Protein AF-A0A6B3H4J5-F1 (afdb_monomer)

Structure (mmCIF, N/CA/C/O backbone):
data_AF-A0A6B3H4J5-F1
#
_entry.id   AF-A0A6B3H4J5-F1
#
loop_
_atom_site.group_PDB
_atom_site.id
_atom_site.type_symbol
_atom_site.label_atom_id
_atom_site.label_alt_id
_atom_si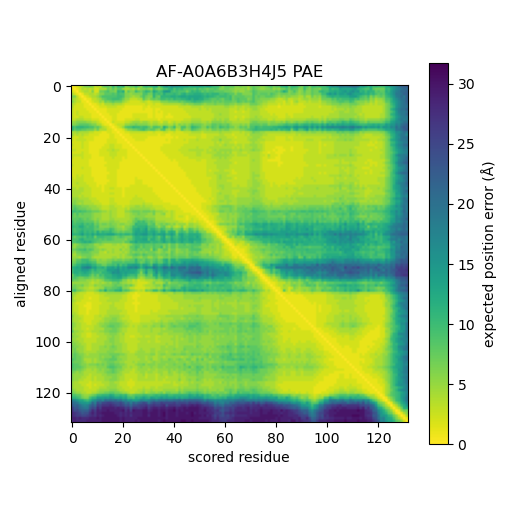te.label_comp_id
_atom_site.label_asym_id
_atom_site.label_entity_id
_atom_site.label_seq_id
_atom_site.pdbx_PDB_ins_code
_atom_site.Cartn_x
_atom_site.Cartn_y
_atom_site.Cartn_z
_atom_site.occupancy
_atom_site.B_iso_or_equiv
_atom_site.auth_seq_id
_atom_site.auth_comp_id
_atom_site.auth_asym_id
_atom_site.auth_atom_id
_atom_site.pdbx_PDB_model_num
ATOM 1 N N . ASP A 1 1 ? 7.206 11.815 -5.165 1.00 75.56 1 ASP A N 1
ATOM 2 C CA . ASP A 1 1 ? 6.360 11.761 -3.963 1.00 75.56 1 ASP A CA 1
ATOM 3 C C . ASP A 1 1 ? 4.928 11.616 -4.435 1.00 75.56 1 ASP A C 1
ATOM 5 O O . ASP A 1 1 ? 4.533 12.392 -5.296 1.00 75.56 1 ASP A O 1
ATOM 9 N N . LEU A 1 2 ? 4.230 10.591 -3.958 1.00 79.19 2 LEU A N 1
ATOM 10 C CA . LEU A 1 2 ? 2.844 10.272 -4.308 1.00 79.19 2 LEU A CA 1
ATOM 11 C C . LEU A 1 2 ? 1.888 10.467 -3.120 1.00 79.19 2 LEU A C 1
ATOM 13 O O . LEU A 1 2 ? 0.739 10.054 -3.201 1.00 79.19 2 LEU A O 1
ATOM 17 N N . THR A 1 3 ? 2.354 11.080 -2.025 1.00 77.44 3 THR A N 1
ATOM 18 C CA . THR A 1 3 ? 1.571 11.253 -0.791 1.00 77.44 3 THR A CA 1
ATOM 19 C C . THR A 1 3 ? 0.237 11.968 -1.039 1.00 77.44 3 THR A C 1
ATOM 21 O O . THR A 1 3 ? -0.785 11.512 -0.539 1.00 77.44 3 THR A O 1
ATOM 24 N N . GLY A 1 4 ? 0.221 13.041 -1.847 1.00 78.88 4 GLY A N 1
ATOM 25 C CA . GLY A 1 4 ? -0.997 13.820 -2.124 1.00 78.88 4 GLY A CA 1
ATOM 26 C C . GLY A 1 4 ? -1.726 14.237 -0.838 1.00 78.88 4 GLY A C 1
ATOM 27 O O . GLY A 1 4 ? -1.073 14.580 0.146 1.00 78.88 4 GLY A O 1
ATOM 28 N N . ASP A 1 5 ? -3.058 14.125 -0.837 1.00 77.44 5 ASP A N 1
ATOM 29 C CA . ASP A 1 5 ? -3.918 14.270 0.356 1.00 77.44 5 ASP A CA 1
ATOM 30 C C . ASP A 1 5 ? -4.098 12.938 1.121 1.00 77.44 5 ASP A C 1
ATOM 32 O O . ASP A 1 5 ? -5.013 12.766 1.929 1.00 77.44 5 ASP A O 1
ATOM 36 N N . GLY A 1 6 ? -3.258 11.945 0.823 1.00 81.88 6 GLY A N 1
ATOM 37 C CA . GLY A 1 6 ? -3.280 10.635 1.453 1.00 81.88 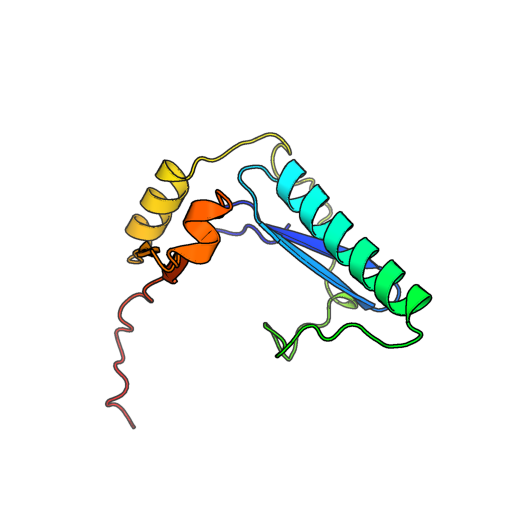6 GLY A CA 1
ATOM 38 C C . GLY A 1 6 ? -2.862 10.686 2.927 1.00 81.88 6 GLY A C 1
ATOM 39 O O . GLY A 1 6 ? -2.117 11.572 3.352 1.00 81.88 6 GLY A O 1
ATOM 40 N N . PRO A 1 7 ? -3.306 9.712 3.740 1.00 87.56 7 PRO A N 1
ATOM 41 C CA . PRO A 1 7 ? -3.086 9.750 5.182 1.00 87.56 7 PRO A CA 1
ATOM 42 C C . PRO A 1 7 ? -1.630 9.464 5.583 1.00 87.56 7 PRO A C 1
ATOM 44 O O .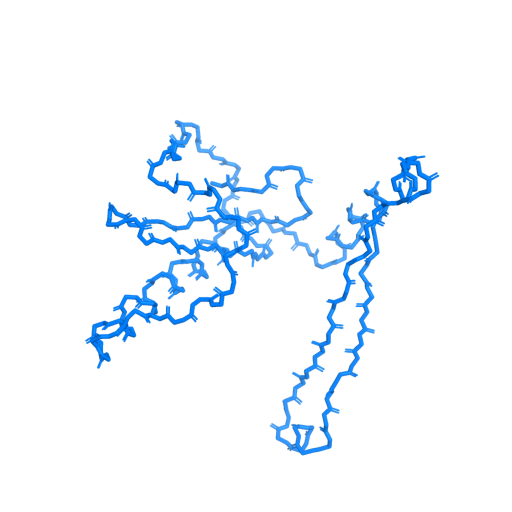 PRO A 1 7 ? -1.237 9.842 6.688 1.00 87.56 7 PRO A O 1
ATOM 47 N N . ALA A 1 8 ? -0.838 8.837 4.703 1.00 91.12 8 ALA A N 1
ATOM 48 C CA . ALA A 1 8 ? 0.536 8.408 4.951 1.00 91.12 8 ALA A CA 1
ATOM 49 C C . ALA A 1 8 ? 1.477 8.792 3.792 1.00 91.12 8 ALA A C 1
ATOM 51 O O . ALA A 1 8 ? 1.033 8.821 2.642 1.00 91.12 8 ALA A O 1
ATOM 52 N N . PRO A 1 9 ? 2.772 9.034 4.067 1.00 92.56 9 PRO A N 1
ATOM 53 C CA . PRO A 1 9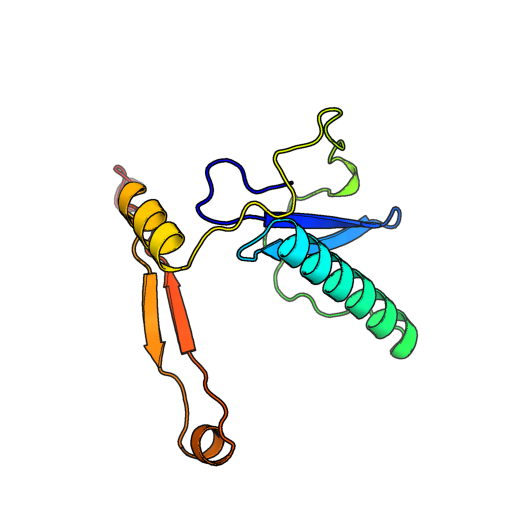 ? 3.798 9.197 3.042 1.00 92.56 9 PRO A CA 1
ATOM 54 C C . PRO A 1 9 ? 3.857 8.035 2.040 1.00 92.56 9 PRO A C 1
ATOM 56 O O . PRO A 1 9 ? 3.978 6.881 2.442 1.00 92.56 9 PRO A O 1
ATOM 59 N N . VAL A 1 10 ? 3.853 8.342 0.736 1.00 92.19 10 VAL A N 1
ATOM 60 C CA . VAL A 1 10 ? 3.988 7.352 -0.352 1.00 92.19 10 VAL A CA 1
ATOM 61 C C . VAL A 1 10 ? 5.062 7.789 -1.343 1.00 92.19 10 VAL A C 1
ATOM 63 O O . VAL A 1 10 ? 5.059 8.918 -1.840 1.00 92.19 10 VAL A O 1
ATOM 66 N N . VAL A 1 11 ? 5.991 6.896 -1.679 1.00 92.12 11 VAL A N 1
ATOM 67 C CA . VAL A 1 11 ? 7.101 7.172 -2.598 1.00 92.12 11 VAL A CA 1
ATOM 68 C C . VAL A 1 11 ? 7.158 6.116 -3.691 1.00 92.12 11 VAL A C 1
ATOM 70 O O . VAL A 1 11 ? 7.062 4.926 -3.424 1.00 92.12 11 VAL A O 1
ATOM 73 N N . LEU A 1 12 ? 7.368 6.575 -4.925 1.00 91.75 12 LEU A N 1
ATOM 74 C CA . LEU A 1 12 ? 7.691 5.732 -6.069 1.00 91.75 12 LEU A CA 1
ATOM 75 C C . LEU A 1 12 ? 9.178 5.873 -6.400 1.00 91.75 12 LEU A C 1
ATOM 77 O O . LEU A 1 12 ? 9.667 6.990 -6.605 1.00 91.75 12 LEU A O 1
ATOM 81 N N . ALA A 1 13 ? 9.874 4.743 -6.459 1.00 91.81 13 ALA A N 1
ATOM 82 C CA . ALA A 1 13 ? 11.215 4.614 -7.007 1.00 91.81 13 ALA A CA 1
ATOM 83 C C . ALA A 1 13 ? 11.111 4.077 -8.437 1.00 91.81 13 ALA A C 1
ATOM 85 O O . ALA A 1 13 ? 10.287 3.212 -8.720 1.00 91.81 13 ALA A O 1
ATOM 86 N N . ARG A 1 14 ? 11.935 4.592 -9.350 1.00 90.81 14 ARG A N 1
ATOM 87 C CA . ARG A 1 14 ? 11.998 4.108 -10.733 1.00 90.81 14 ARG A CA 1
ATOM 88 C C . ARG A 1 14 ? 13.421 4.115 -11.247 1.00 90.81 14 ARG A C 1
ATOM 90 O O . ARG A 1 14 ? 14.190 5.018 -10.912 1.00 90.81 14 ARG A O 1
ATOM 97 N N . GLU A 1 15 ? 13.733 3.167 -12.113 1.00 88.44 15 GLU A N 1
ATOM 98 C CA . GLU A 1 15 ? 14.959 3.178 -12.902 1.00 88.44 15 GLU A CA 1
ATOM 99 C C . GLU A 1 15 ? 14.690 3.634 -14.349 1.00 88.44 15 GLU A C 1
ATOM 101 O O . GLU A 1 15 ? 13.546 3.608 -14.818 1.00 88.44 15 GLU A O 1
ATOM 106 N N . PRO A 1 16 ? 15.727 4.052 -15.097 1.00 79.50 16 PRO A N 1
ATOM 107 C CA . PRO A 1 16 ? 15.582 4.428 -16.505 1.00 79.50 16 PRO A CA 1
ATOM 108 C C . PRO A 1 16 ? 15.026 3.314 -17.408 1.00 79.50 16 PRO A C 1
ATOM 110 O O . PRO A 1 16 ? 14.400 3.626 -18.417 1.00 79.50 16 PRO A O 1
ATOM 113 N N . GLY A 1 17 ? 15.230 2.040 -17.043 1.00 75.94 17 GLY A N 1
ATOM 114 C CA . GLY A 1 17 ? 14.762 0.855 -17.777 1.00 75.94 17 GLY A CA 1
ATOM 115 C C . GLY A 1 17 ? 13.259 0.583 -17.678 1.00 75.94 17 GLY A C 1
ATOM 116 O O . GLY A 1 17 ? 12.762 -0.337 -18.318 1.00 75.94 17 GLY A O 1
ATOM 117 N N . GLY A 1 18 ? 12.525 1.392 -16.910 1.00 80.81 18 GLY A N 1
ATOM 118 C CA . GLY A 1 18 ? 11.073 1.294 -16.786 1.00 80.81 18 GLY A CA 1
ATOM 119 C C . GLY A 1 18 ? 10.598 0.475 -15.590 1.00 80.81 18 GLY A C 1
ATOM 120 O O . GLY A 1 18 ? 9.417 0.578 -15.262 1.00 80.81 18 GLY A O 1
ATOM 121 N N . ARG A 1 19 ? 11.482 -0.253 -14.888 1.00 86.69 19 ARG A N 1
ATOM 122 C CA . ARG A 1 19 ? 11.130 -0.875 -13.606 1.00 86.69 19 ARG A CA 1
ATOM 123 C C . ARG A 1 19 ? 10.896 0.195 -12.544 1.00 86.69 19 ARG A C 1
ATOM 125 O O . ARG A 1 19 ? 11.542 1.250 -12.515 1.00 86.69 19 ARG A O 1
ATOM 132 N N . TRP A 1 20 ? 9.936 -0.072 -11.678 1.00 90.69 20 TRP A N 1
ATOM 133 C CA . TRP A 1 20 ? 9.522 0.828 -10.622 1.00 90.69 20 TRP A CA 1
ATOM 134 C C . TRP A 1 20 ? 8.970 0.028 -9.449 1.00 90.69 20 TRP A C 1
ATOM 136 O O . TRP A 1 20 ? 8.524 -1.099 -9.618 1.00 90.69 20 TRP A O 1
ATOM 146 N N . ALA A 1 21 ? 8.987 0.646 -8.276 1.00 92.06 21 ALA A N 1
ATOM 147 C CA . ALA A 1 21 ? 8.354 0.134 -7.074 1.00 92.06 21 ALA A CA 1
ATOM 148 C C . ALA A 1 21 ? 7.731 1.300 -6.304 1.00 92.06 21 ALA A C 1
ATOM 150 O O . ALA A 1 21 ? 8.184 2.446 -6.410 1.00 92.06 21 ALA A O 1
ATOM 151 N N . VAL A 1 22 ? 6.688 1.017 -5.530 1.00 91.75 22 VAL A N 1
ATOM 152 C CA . VAL A 1 22 ? 6.008 1.993 -4.676 1.00 91.75 22 VAL A CA 1
ATOM 153 C C . VAL A 1 22 ? 5.966 1.466 -3.253 1.00 91.75 22 VAL A C 1
ATOM 155 O O . VAL A 1 22 ? 5.662 0.300 -3.035 1.00 91.75 22 VAL A O 1
ATOM 158 N N . ALA A 1 23 ? 6.243 2.332 -2.286 1.00 94.12 23 ALA A N 1
ATOM 159 C CA . ALA A 1 23 ? 6.116 1.992 -0.880 1.00 94.12 23 ALA A CA 1
ATOM 160 C C . ALA A 1 23 ? 5.550 3.163 -0.080 1.00 94.12 23 ALA A C 1
ATOM 162 O O . ALA A 1 23 ? 5.662 4.331 -0.472 1.00 94.12 23 ALA A O 1
ATOM 163 N N . ALA A 1 24 ? 4.951 2.828 1.056 1.00 94.25 24 ALA A N 1
ATOM 164 C CA . ALA A 1 24 ? 4.438 3.767 2.035 1.00 94.25 24 ALA A CA 1
ATOM 165 C C . ALA A 1 24 ? 5.013 3.433 3.411 1.00 94.25 24 ALA A C 1
ATOM 167 O O . ALA A 1 24 ? 5.246 2.265 3.713 1.00 94.25 24 ALA A O 1
ATOM 168 N N . ASP A 1 25 ? 5.240 4.455 4.230 1.00 95.62 25 ASP A N 1
ATOM 169 C CA . ASP A 1 25 ? 5.736 4.302 5.600 1.00 95.62 25 ASP A CA 1
ATOM 170 C C . ASP A 1 25 ? 5.375 5.545 6.432 1.00 95.62 25 ASP A C 1
ATOM 172 O O . ASP A 1 25 ? 4.810 6.507 5.909 1.00 95.62 25 ASP A O 1
ATOM 176 N N . LEU A 1 26 ? 5.692 5.548 7.726 1.00 95.69 26 LEU A N 1
ATOM 177 C CA . LEU A 1 26 ? 5.390 6.640 8.651 1.00 95.69 26 LEU A CA 1
ATOM 178 C C . LEU A 1 26 ? 6.209 7.905 8.370 1.00 95.69 26 LEU A C 1
ATOM 180 O O . LEU A 1 26 ? 5.781 8.999 8.735 1.00 95.69 26 LEU A O 1
ATOM 184 N N . THR A 1 27 ? 7.346 7.783 7.685 1.00 94.19 27 THR A N 1
ATOM 185 C CA . THR A 1 27 ? 8.125 8.915 7.170 1.00 94.19 27 THR A CA 1
ATOM 186 C C . THR A 1 27 ? 8.363 8.787 5.670 1.00 94.19 27 THR A C 1
ATOM 188 O O . THR A 1 27 ? 8.415 7.693 5.102 1.00 94.19 27 THR A O 1
ATOM 191 N N . ARG A 1 28 ? 8.604 9.919 4.997 1.00 91.88 28 ARG A N 1
ATOM 192 C CA . ARG A 1 28 ? 8.983 9.885 3.576 1.00 91.88 28 ARG A CA 1
ATOM 193 C C . ARG A 1 28 ? 10.338 9.198 3.374 1.00 91.88 28 ARG A C 1
ATOM 195 O O . ARG A 1 28 ? 10.545 8.564 2.340 1.00 91.88 28 ARG A O 1
ATOM 202 N N . ARG A 1 29 ? 11.270 9.322 4.326 1.00 94.56 29 ARG A N 1
ATOM 203 C CA . ARG A 1 29 ? 12.564 8.628 4.258 1.00 94.56 29 ARG A CA 1
ATOM 204 C C . ARG A 1 29 ? 12.383 7.116 4.257 1.00 94.56 29 ARG A C 1
ATOM 206 O O . ARG A 1 29 ? 12.960 6.453 3.400 1.00 94.56 29 ARG A O 1
ATOM 213 N N . GLU A 1 30 ? 11.610 6.587 5.195 1.00 96.06 30 GLU A N 1
ATOM 214 C CA . GLU A 1 30 ? 11.383 5.146 5.302 1.00 96.06 30 GLU A CA 1
ATOM 215 C C . GLU A 1 30 ? 10.646 4.621 4.069 1.00 96.06 30 GLU A C 1
ATOM 217 O O . GLU A 1 30 ? 11.118 3.658 3.467 1.00 96.06 30 GLU A O 1
ATOM 222 N N . ALA A 1 31 ? 9.624 5.340 3.589 1.00 95.19 31 ALA A N 1
ATOM 223 C CA . ALA A 1 31 ? 8.933 5.017 2.341 1.00 95.19 31 ALA A CA 1
ATOM 224 C C . ALA A 1 31 ? 9.891 4.994 1.135 1.00 95.19 31 ALA A C 1
ATOM 226 O O . ALA A 1 31 ? 9.850 4.080 0.314 1.00 95.19 31 ALA A O 1
ATOM 227 N N . ALA A 1 32 ? 10.811 5.960 1.033 1.00 94.56 32 ALA A N 1
ATOM 228 C CA . ALA A 1 32 ? 11.819 5.971 -0.026 1.00 94.56 32 ALA A CA 1
ATOM 229 C C . ALA A 1 32 ? 12.798 4.794 0.092 1.00 94.56 32 ALA A C 1
ATOM 231 O O . ALA A 1 32 ? 13.137 4.170 -0.912 1.00 94.56 32 ALA A O 1
ATOM 232 N N . CYS A 1 33 ? 13.253 4.474 1.305 1.00 97.06 33 CYS A N 1
ATOM 233 C CA . CYS A 1 33 ? 14.121 3.325 1.538 1.00 97.06 33 CYS A CA 1
ATOM 234 C C . CYS A 1 33 ? 13.418 2.002 1.216 1.00 97.06 33 CYS A C 1
ATOM 236 O O . CYS A 1 33 ? 14.053 1.129 0.634 1.00 97.06 33 CYS A O 1
ATOM 238 N N . ALA A 1 34 ? 12.145 1.848 1.577 1.00 97.38 34 ALA A N 1
ATOM 239 C CA . ALA A 1 34 ? 11.344 0.677 1.237 1.00 97.38 34 ALA A CA 1
ATOM 240 C C . ALA A 1 34 ? 11.203 0.535 -0.287 1.00 97.38 34 ALA A C 1
ATOM 242 O O . ALA A 1 34 ? 11.658 -0.462 -0.836 1.00 97.38 34 ALA A O 1
ATOM 243 N N . ALA A 1 35 ? 10.756 1.585 -0.987 1.00 95.31 35 ALA A N 1
ATOM 244 C CA . ALA A 1 35 ? 10.602 1.557 -2.444 1.00 95.31 35 ALA A CA 1
ATOM 245 C C . ALA A 1 35 ? 11.923 1.254 -3.179 1.00 95.31 35 ALA A C 1
ATOM 247 O O . ALA A 1 35 ? 11.937 0.544 -4.180 1.00 95.31 35 ALA A O 1
ATOM 248 N N . LEU A 1 36 ? 13.055 1.774 -2.690 1.00 96.38 36 LEU A N 1
ATOM 249 C CA . LEU A 1 36 ? 14.372 1.473 -3.263 1.00 96.38 36 LEU A CA 1
ATOM 250 C C . LEU A 1 36 ? 14.818 0.030 -3.004 1.00 96.38 36 LEU A C 1
ATOM 252 O O . LEU A 1 36 ? 15.478 -0.551 -3.863 1.00 96.38 36 LEU A O 1
ATOM 256 N N . ARG A 1 37 ? 14.495 -0.540 -1.835 1.00 97.31 37 ARG A N 1
ATOM 257 C CA . ARG A 1 37 ? 14.799 -1.945 -1.530 1.00 97.31 37 ARG A CA 1
ATOM 258 C C . ARG A 1 37 ? 13.982 -2.885 -2.401 1.00 97.31 37 ARG A C 1
ATOM 260 O O . ARG A 1 37 ? 14.567 -3.833 -2.905 1.00 97.31 37 ARG A O 1
ATOM 267 N N . ASP A 1 38 ? 12.705 -2.591 -2.620 1.00 94.56 38 ASP A N 1
ATOM 268 C CA . ASP A 1 38 ? 11.843 -3.397 -3.487 1.00 94.56 38 ASP A CA 1
ATOM 269 C C . ASP A 1 38 ? 12.334 -3.331 -4.940 1.00 94.56 38 ASP A C 1
ATOM 271 O O . ASP A 1 38 ? 12.595 -4.364 -5.549 1.00 94.56 38 ASP A O 1
ATOM 27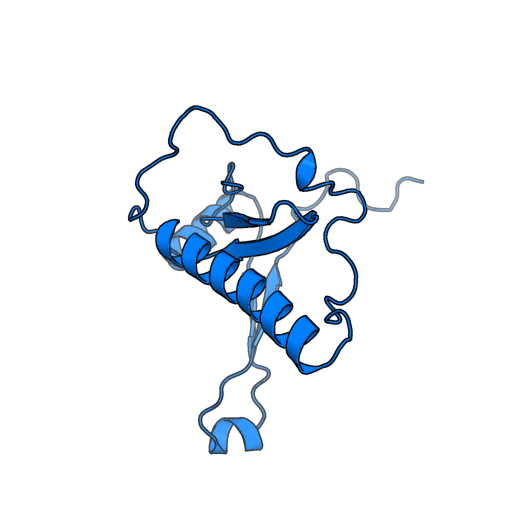5 N N . LEU A 1 39 ? 12.621 -2.125 -5.453 1.00 93.94 39 LEU A N 1
ATOM 276 C CA . LEU A 1 39 ? 13.176 -1.943 -6.801 1.00 93.94 39 LEU A CA 1
ATOM 277 C C . LEU A 1 39 ? 14.506 -2.693 -6.999 1.00 93.94 39 LEU A C 1
ATOM 279 O O . LEU A 1 39 ? 14.727 -3.322 -8.036 1.00 93.94 39 LEU A O 1
ATOM 283 N N . LEU A 1 40 ? 15.410 -2.612 -6.017 1.00 95.12 40 LEU A N 1
ATOM 284 C CA . LEU A 1 40 ? 16.684 -3.331 -6.053 1.00 95.12 40 LEU A CA 1
ATOM 285 C C . LEU A 1 40 ? 16.480 -4.845 -5.921 1.00 95.12 40 LEU A C 1
ATOM 287 O O . LEU A 1 40 ? 17.170 -5.606 -6.596 1.00 95.12 40 LEU A O 1
ATOM 291 N N . GLY A 1 41 ? 15.552 -5.270 -5.066 1.00 94.31 41 GLY A N 1
ATOM 292 C CA . GLY A 1 41 ? 15.196 -6.668 -4.853 1.00 94.31 41 GLY A CA 1
ATOM 293 C C . GLY A 1 41 ? 14.693 -7.311 -6.136 1.00 94.31 41 GLY A C 1
ATOM 294 O O . GLY A 1 41 ? 15.200 -8.362 -6.520 1.00 94.31 41 GLY A O 1
ATOM 295 N N . ASP A 1 42 ? 13.804 -6.633 -6.858 1.00 93.31 42 ASP A N 1
ATOM 296 C CA . ASP A 1 42 ? 13.315 -7.084 -8.161 1.00 93.31 42 ASP A CA 1
ATOM 297 C C . ASP A 1 42 ? 14.445 -7.185 -9.188 1.00 93.31 42 ASP A C 1
ATOM 299 O O . ASP A 1 42 ? 14.530 -8.162 -9.932 1.00 93.31 42 ASP A O 1
ATOM 303 N N . ALA A 1 43 ? 15.371 -6.219 -9.202 1.00 93.25 43 ALA A N 1
ATOM 304 C CA . ALA A 1 43 ? 16.542 -6.279 -10.073 1.00 93.25 43 ALA A CA 1
ATOM 305 C C . ALA A 1 43 ? 17.469 -7.448 -9.765 1.00 93.25 43 ALA A C 1
ATOM 307 O O . ALA A 1 43 ? 17.905 -8.144 -10.682 1.00 93.25 43 ALA A O 1
ATOM 308 N N . GLN A 1 44 ? 17.740 -7.693 -8.489 1.00 94.56 44 GLN A N 1
ATOM 309 C CA . GLN A 1 44 ? 18.583 -8.800 -8.054 1.00 94.56 44 GLN A CA 1
ATOM 310 C C . GLN A 1 44 ? 17.905 -10.153 -8.283 1.00 94.56 44 GLN A C 1
ATOM 312 O O . GLN A 1 44 ? 18.571 -11.115 -8.663 1.00 94.56 44 GLN A O 1
ATOM 317 N N . LEU A 1 45 ? 16.588 -10.234 -8.091 1.00 94.81 45 LEU A N 1
ATOM 318 C CA . LEU A 1 45 ? 15.815 -11.444 -8.344 1.00 94.81 45 LEU A CA 1
ATOM 319 C C . LEU A 1 45 ? 15.761 -11.762 -9.843 1.00 94.81 45 LEU A C 1
ATOM 321 O O . LEU A 1 45 ? 15.948 -12.921 -10.226 1.00 94.81 45 LEU A O 1
ATOM 325 N N . ALA A 1 46 ? 15.576 -10.744 -10.687 1.00 93.94 46 ALA A N 1
ATOM 326 C CA . ALA A 1 46 ? 15.599 -10.896 -12.136 1.00 93.94 46 ALA A CA 1
ATOM 327 C C . ALA A 1 46 ? 16.957 -11.399 -12.636 1.00 93.94 46 ALA A C 1
ATOM 329 O O . ALA A 1 46 ? 17.020 -12.372 -13.387 1.00 93.94 46 ALA A O 1
ATOM 330 N N . ASP A 1 47 ? 18.041 -10.776 -12.173 1.00 94.81 47 ASP A N 1
ATOM 331 C CA . ASP A 1 47 ? 19.409 -11.161 -12.526 1.00 94.81 47 ASP A CA 1
ATOM 332 C C . ASP A 1 47 ? 19.738 -12.586 -12.051 1.00 94.81 47 ASP A C 1
ATOM 334 O O . ASP A 1 47 ? 20.196 -13.424 -12.828 1.00 94.81 47 ASP A O 1
ATOM 338 N N . GLY A 1 48 ? 19.411 -12.909 -10.796 1.00 96.88 48 GLY A N 1
ATOM 339 C CA . GLY A 1 48 ? 19.714 -14.211 -10.201 1.00 96.88 48 GLY A CA 1
ATOM 340 C C . GLY A 1 48 ? 18.921 -15.382 -10.790 1.00 96.88 48 GLY A C 1
ATOM 341 O O . GLY A 1 48 ? 19.384 -16.522 -10.737 1.00 96.88 48 GLY A O 1
ATOM 342 N N . THR A 1 49 ? 17.734 -15.131 -11.348 1.00 95.81 49 THR A N 1
ATOM 343 C CA . THR A 1 49 ? 16.857 -16.185 -11.895 1.00 95.81 49 THR A CA 1
ATOM 344 C C . THR A 1 49 ? 16.769 -16.188 -13.421 1.00 95.81 49 THR A C 1
ATOM 346 O O . THR A 1 49 ? 16.298 -17.171 -14.000 1.00 95.81 49 THR A O 1
ATOM 349 N N . GLY A 1 50 ? 17.200 -15.109 -14.082 1.00 94.69 50 GLY A N 1
ATOM 350 C CA . GLY A 1 50 ? 17.004 -14.884 -15.515 1.00 94.69 50 GLY A CA 1
ATOM 351 C C . GLY A 1 50 ? 15.533 -14.720 -15.919 1.00 94.69 50 GLY A C 1
ATOM 352 O O . GLY A 1 50 ? 15.200 -14.914 -17.090 1.00 94.69 50 GLY A O 1
ATOM 353 N N . ARG A 1 51 ? 14.638 -14.437 -14.965 1.00 91.56 51 ARG A N 1
ATOM 354 C CA . ARG A 1 51 ? 13.190 -14.293 -15.174 1.00 91.56 51 ARG A CA 1
ATOM 355 C C . ARG A 1 51 ? 12.699 -13.017 -14.519 1.00 91.56 51 ARG A C 1
ATOM 357 O O . ARG A 1 51 ? 13.137 -12.694 -13.424 1.00 91.56 51 ARG A O 1
ATOM 364 N N . GLU A 1 52 ? 11.757 -12.334 -15.156 1.00 88.31 52 GLU A N 1
ATOM 365 C CA . GLU A 1 52 ? 11.131 -11.177 -14.519 1.00 88.31 52 GLU A CA 1
ATOM 366 C C . GLU A 1 52 ? 10.340 -11.629 -13.275 1.00 88.31 52 GLU A C 1
ATOM 368 O O . GLU A 1 52 ? 9.626 -12.638 -13.358 1.00 88.31 52 GLU A O 1
ATOM 373 N N . PRO A 1 53 ? 10.477 -10.933 -12.130 1.00 88.12 53 PRO A N 1
ATOM 374 C CA . PRO A 1 53 ? 9.666 -11.181 -10.948 1.00 88.12 53 PRO A CA 1
ATOM 375 C C . PRO A 1 53 ? 8.171 -11.089 -11.259 1.00 88.12 53 PRO A C 1
ATOM 377 O O . PRO A 1 53 ? 7.724 -10.204 -11.987 1.00 88.12 53 PRO A O 1
ATOM 380 N N . ASP A 1 54 ? 7.394 -12.003 -10.682 1.00 86.88 54 ASP A N 1
ATOM 381 C CA . ASP A 1 54 ? 5.939 -11.915 -10.721 1.00 86.88 54 ASP A CA 1
ATOM 382 C C . ASP A 1 54 ? 5.470 -10.876 -9.696 1.00 86.88 54 ASP A C 1
ATOM 384 O O . ASP A 1 54 ? 5.506 -11.120 -8.489 1.00 86.88 54 ASP A O 1
ATOM 388 N N . ALA A 1 55 ? 5.053 -9.710 -10.187 1.00 78.62 55 ALA A N 1
ATOM 389 C CA . ALA A 1 55 ? 4.496 -8.633 -9.373 1.00 78.62 55 ALA A CA 1
ATOM 390 C C . ALA A 1 55 ? 2.994 -8.821 -9.067 1.00 78.62 55 ALA A C 1
ATOM 392 O O . ALA A 1 55 ? 2.395 -7.976 -8.398 1.00 78.62 55 ALA A O 1
ATOM 393 N N . GLY A 1 56 ? 2.378 -9.906 -9.552 1.00 83.06 56 GLY A N 1
ATOM 394 C CA . GLY A 1 56 ? 0.933 -10.103 -9.539 1.00 83.06 56 GLY A CA 1
ATOM 395 C C . GLY A 1 56 ? 0.203 -9.193 -10.531 1.00 83.06 56 GLY A C 1
ATOM 396 O O . GLY A 1 56 ? 0.787 -8.663 -11.480 1.00 83.06 56 GLY A O 1
ATOM 397 N N . ASP A 1 57 ? -1.101 -9.010 -10.312 1.00 79.31 57 ASP A N 1
ATOM 398 C CA . ASP A 1 57 ? -1.913 -8.132 -11.154 1.00 79.31 57 ASP A CA 1
ATOM 399 C C . ASP A 1 57 ? -1.489 -6.660 -10.982 1.00 79.31 57 ASP A C 1
ATOM 401 O O . ASP A 1 57 ? -1.348 -6.179 -9.850 1.00 79.31 57 ASP A O 1
ATOM 405 N N . PRO A 1 58 ? -1.306 -5.905 -12.082 1.00 68.06 58 PRO A N 1
ATOM 406 C CA . PRO A 1 58 ? -0.847 -4.528 -12.003 1.00 68.06 58 PRO A CA 1
ATOM 407 C C . PRO A 1 58 ? -1.869 -3.652 -11.275 1.00 68.06 58 PRO A C 1
ATOM 409 O O . PRO A 1 58 ? -3.016 -3.523 -11.699 1.00 68.06 58 PRO A O 1
ATOM 412 N N . PHE A 1 59 ? -1.412 -2.981 -10.215 1.00 65.94 59 PHE A N 1
ATOM 413 C CA . PHE A 1 59 ? -2.232 -2.075 -9.400 1.00 65.94 59 PHE A CA 1
ATOM 414 C C . PHE A 1 59 ? -2.829 -0.910 -10.209 1.00 65.94 59 PHE A C 1
ATOM 416 O O . PHE A 1 59 ? -3.926 -0.442 -9.916 1.00 65.94 59 PHE A O 1
ATOM 423 N N . VAL A 1 60 ? -2.095 -0.432 -11.221 1.00 73.56 60 VAL A N 1
ATOM 424 C CA . VAL A 1 60 ? -2.507 0.644 -12.133 1.00 73.56 60 VAL A CA 1
ATOM 425 C C . VAL A 1 60 ? -2.084 0.250 -13.546 1.00 73.56 60 VAL A C 1
ATOM 427 O O . VAL A 1 60 ? -0.936 0.458 -13.935 1.00 73.56 60 VAL A O 1
ATOM 430 N N . THR A 1 61 ? -3.002 -0.351 -14.303 1.00 72.19 61 THR A N 1
ATOM 431 C CA . THR A 1 61 ? -2.719 -0.967 -15.613 1.00 72.19 61 THR A CA 1
ATOM 432 C C . THR A 1 61 ? -2.100 0.004 -16.626 1.00 72.19 61 THR A C 1
ATOM 434 O O . THR A 1 61 ? -1.235 -0.397 -17.396 1.00 72.19 61 THR A O 1
ATOM 437 N N . ASP A 1 62 ? -2.479 1.284 -16.577 1.00 79.88 62 ASP A N 1
ATOM 438 C CA . ASP A 1 62 ? -2.035 2.311 -17.532 1.00 79.88 62 ASP A CA 1
ATOM 439 C C . ASP A 1 62 ? -0.902 3.208 -17.001 1.00 79.88 62 ASP A C 1
ATOM 441 O O . ASP A 1 62 ? -0.576 4.240 -17.599 1.00 79.88 62 ASP A O 1
ATOM 445 N N . LEU A 1 63 ? -0.293 2.867 -15.859 1.00 79.75 63 LEU A N 1
ATOM 446 C CA . LEU A 1 63 ? 0.810 3.664 -15.332 1.00 79.75 63 LEU A CA 1
ATOM 447 C C . LEU A 1 63 ? 2.031 3.533 -16.249 1.00 79.75 63 LEU A C 1
ATOM 449 O O . LEU A 1 63 ? 2.602 2.457 -16.395 1.00 79.75 63 LEU A O 1
ATOM 453 N N . ALA A 1 64 ? 2.478 4.663 -16.802 1.00 83.31 64 ALA A N 1
ATOM 454 C CA . ALA A 1 64 ? 3.761 4.800 -17.485 1.00 83.31 64 ALA A CA 1
ATOM 455 C C . ALA A 1 64 ? 4.756 5.547 -16.570 1.00 83.31 64 ALA A C 1
ATOM 457 O O . ALA A 1 64 ? 4.824 6.779 -16.616 1.00 83.31 64 ALA A O 1
ATOM 458 N N . PRO A 1 65 ? 5.568 4.854 -15.745 1.00 78.62 65 PRO A N 1
ATOM 459 C CA . PRO A 1 65 ? 6.444 5.501 -14.761 1.00 78.62 65 PRO A CA 1
ATOM 460 C C . PRO A 1 65 ? 7.475 6.434 -15.400 1.00 78.62 65 PRO A C 1
ATOM 462 O O . PRO A 1 65 ? 7.886 7.425 -14.798 1.00 78.62 65 PRO A O 1
ATOM 465 N N . ALA A 1 66 ? 7.887 6.139 -16.637 1.00 79.44 66 ALA A N 1
ATOM 466 C CA . ALA A 1 66 ? 8.804 6.975 -17.404 1.00 79.44 66 ALA A CA 1
ATOM 467 C C . ALA A 1 66 ? 8.222 8.362 -17.734 1.00 79.44 66 ALA A C 1
ATOM 469 O O . ALA A 1 66 ? 8.989 9.315 -17.876 1.00 79.44 66 ALA A O 1
ATOM 470 N N . ALA A 1 67 ? 6.892 8.488 -17.807 1.00 83.56 67 ALA A N 1
ATOM 471 C CA . ALA A 1 67 ? 6.201 9.753 -18.048 1.00 83.56 67 ALA A CA 1
ATOM 472 C C . ALA A 1 67 ? 6.107 10.635 -16.789 1.00 83.56 67 ALA A C 1
ATOM 474 O O . ALA A 1 67 ? 5.783 11.817 -16.893 1.00 83.56 67 ALA A O 1
ATOM 475 N N . LEU A 1 68 ? 6.414 10.097 -15.600 1.00 79.19 68 LEU A N 1
ATOM 476 C CA . LEU A 1 68 ? 6.400 10.867 -14.359 1.00 79.19 68 LEU A CA 1
ATOM 477 C C . LEU A 1 68 ? 7.575 11.851 -14.328 1.00 79.19 68 LEU A C 1
ATOM 479 O O . LEU A 1 68 ? 8.747 11.471 -14.198 1.00 79.19 68 LEU A O 1
ATOM 483 N N . THR A 1 69 ? 7.254 13.139 -14.402 1.00 76.56 69 THR A N 1
ATOM 484 C CA . THR A 1 69 ? 8.219 14.219 -14.199 1.00 76.56 69 THR A CA 1
ATOM 485 C C . THR A 1 69 ? 8.559 14.339 -12.720 1.00 76.56 69 THR A C 1
ATOM 487 O O . THR A 1 69 ? 7.669 14.413 -11.872 1.00 76.56 69 THR A O 1
ATOM 490 N N . VAL A 1 70 ? 9.849 14.402 -12.395 1.00 73.38 70 VAL A N 1
ATOM 491 C CA . VAL A 1 70 ? 10.278 14.753 -11.039 1.00 73.38 70 VAL A CA 1
ATOM 492 C C . VAL A 1 70 ? 9.942 16.228 -10.820 1.00 73.38 70 VAL A C 1
ATOM 494 O O . VAL A 1 70 ? 10.409 17.079 -11.576 1.00 73.38 70 VAL A O 1
ATOM 497 N N . ALA A 1 71 ? 9.109 16.525 -9.820 1.00 69.06 71 ALA A N 1
ATOM 498 C CA . ALA A 1 71 ? 8.784 17.901 -9.463 1.00 69.06 71 ALA A CA 1
ATOM 499 C C . ALA A 1 71 ? 10.070 18.677 -9.126 1.00 69.06 71 ALA A C 1
ATOM 501 O O . ALA A 1 71 ? 10.950 18.162 -8.434 1.00 69.06 71 ALA A O 1
ATOM 502 N N . ALA A 1 72 ? 10.179 19.913 -9.623 1.00 59.53 72 ALA A N 1
ATOM 503 C CA . ALA A 1 72 ? 11.341 20.768 -9.374 1.00 59.53 72 ALA A CA 1
ATOM 504 C C . ALA A 1 72 ? 11.433 21.213 -7.903 1.00 59.53 72 ALA A C 1
ATOM 506 O O . ALA A 1 72 ? 12.524 21.476 -7.394 1.00 59.53 72 ALA A O 1
ATOM 507 N N . GLU A 1 73 ? 10.294 21.272 -7.212 1.00 65.06 73 GLU A N 1
ATOM 508 C CA . GLU A 1 73 ? 10.239 21.602 -5.796 1.00 65.06 73 GLU A CA 1
ATOM 509 C C . GLU A 1 73 ? 10.517 20.373 -4.936 1.00 65.06 73 GLU A C 1
ATOM 511 O O . GLU A 1 73 ? 9.914 19.305 -5.086 1.00 65.06 73 GLU A O 1
ATOM 516 N N . ARG A 1 74 ? 11.443 20.538 -3.987 1.00 65.25 74 ARG A N 1
ATOM 517 C CA . ARG A 1 74 ? 11.640 19.553 -2.929 1.00 65.25 74 ARG A CA 1
ATOM 518 C C . ARG A 1 74 ? 10.371 19.547 -2.089 1.00 65.25 74 ARG A C 1
ATOM 520 O O . ARG A 1 74 ? 9.997 20.581 -1.546 1.00 65.25 74 ARG A O 1
ATOM 527 N N . GLY A 1 75 ? 9.726 18.391 -1.974 1.00 66.56 75 GLY A N 1
ATOM 528 C CA . GLY A 1 75 ? 8.592 18.258 -1.067 1.00 66.56 75 GLY A CA 1
ATOM 529 C C . GLY A 1 75 ? 8.997 18.512 0.394 1.00 66.56 75 GLY A C 1
ATOM 530 O O . GLY A 1 75 ? 10.172 18.719 0.699 1.00 66.56 75 GLY A O 1
ATOM 531 N N . GLY A 1 76 ? 8.027 18.411 1.309 1.00 74.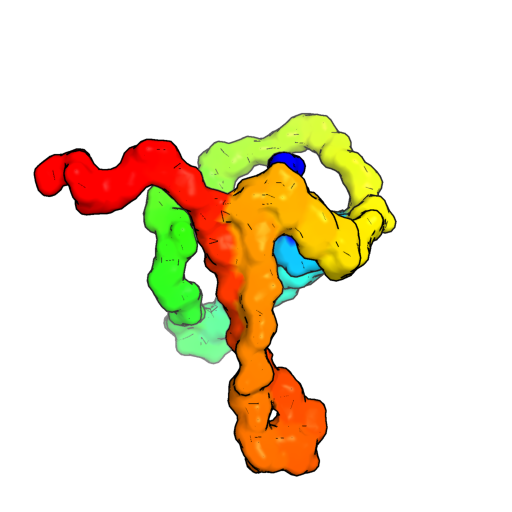44 76 GLY A N 1
ATOM 532 C CA . GLY A 1 76 ? 8.240 18.596 2.752 1.00 74.44 76 GLY A CA 1
ATOM 533 C C . GLY A 1 76 ? 9.358 17.736 3.378 1.00 74.44 76 GLY A C 1
ATOM 534 O O . GLY A 1 76 ? 9.915 16.856 2.710 1.00 74.44 76 GLY A O 1
ATOM 535 N N . PRO A 1 77 ? 9.703 17.981 4.657 1.00 83.31 77 PRO A N 1
ATOM 536 C CA . PRO A 1 77 ? 10.823 17.327 5.334 1.00 83.31 77 PRO A CA 1
ATOM 537 C C . PRO A 1 77 ? 10.765 15.796 5.240 1.00 83.31 77 PRO A C 1
ATOM 539 O O . PRO A 1 77 ? 9.711 15.201 5.437 1.00 83.31 77 PRO A O 1
ATOM 542 N N . LEU A 1 78 ? 11.907 15.153 4.969 1.00 84.88 78 LEU A N 1
ATOM 543 C CA . LEU A 1 78 ? 11.983 13.688 4.836 1.00 84.88 78 LEU A CA 1
ATOM 544 C C . LEU A 1 78 ? 11.615 12.948 6.127 1.00 84.88 78 LEU A C 1
ATOM 546 O O . LEU A 1 78 ? 11.080 11.844 6.066 1.00 84.88 78 LEU A O 1
ATOM 550 N N . ASP A 1 79 ? 11.914 13.581 7.260 1.00 88.12 79 ASP A N 1
ATOM 551 C CA . ASP A 1 79 ? 11.768 13.028 8.607 1.00 88.12 79 ASP A CA 1
ATOM 552 C C . ASP A 1 79 ? 10.484 13.513 9.299 1.00 88.12 79 ASP A C 1
ATOM 554 O O . ASP A 1 79 ? 10.285 13.254 10.483 1.00 88.12 79 ASP A O 1
ATOM 558 N N . ALA A 1 80 ? 9.610 14.235 8.582 1.00 85.44 80 ALA A N 1
ATOM 559 C CA . ALA A 1 80 ? 8.266 14.503 9.075 1.00 85.44 80 ALA A CA 1
ATOM 560 C C . ALA A 1 80 ? 7.536 13.161 9.207 1.00 85.44 80 ALA A C 1
ATOM 562 O O . ALA A 1 80 ? 7.248 12.503 8.205 1.00 85.44 80 ALA A O 1
ATOM 563 N N . ALA A 1 81 ? 7.305 12.754 10.452 1.00 88.44 81 ALA A N 1
ATOM 564 C CA . ALA A 1 81 ? 6.668 11.496 10.784 1.00 88.44 81 ALA A CA 1
ATOM 565 C C . ALA A 1 81 ? 5.166 11.689 10.981 1.00 88.44 81 ALA A C 1
ATOM 567 O O . ALA A 1 81 ? 4.731 12.700 11.533 1.00 88.44 81 ALA A O 1
ATOM 568 N N . THR A 1 82 ? 4.396 10.693 10.565 1.00 92.31 82 THR A N 1
ATOM 569 C CA . THR A 1 82 ? 3.030 10.482 11.035 1.00 92.31 82 THR A CA 1
ATOM 570 C C . THR A 1 82 ? 2.975 9.259 11.951 1.00 92.31 82 THR A C 1
ATOM 572 O O . THR A 1 82 ? 3.963 8.544 12.122 1.00 92.31 82 THR A O 1
ATOM 575 N N . THR A 1 83 ? 1.827 9.003 12.566 1.00 95.38 83 THR A N 1
ATOM 576 C CA . THR A 1 83 ? 1.591 7.808 13.383 1.00 95.38 83 THR A CA 1
ATOM 577 C C . THR A 1 83 ? 0.406 7.013 12.853 1.00 95.38 83 THR A C 1
ATOM 579 O O . THR A 1 83 ? -0.456 7.549 12.162 1.00 95.38 83 THR A O 1
ATOM 582 N N . PHE A 1 84 ? 0.295 5.738 13.234 1.00 94.56 84 PHE A N 1
ATOM 583 C CA . PHE A 1 84 ? -0.898 4.950 12.906 1.00 94.56 84 PHE A CA 1
ATOM 584 C C . PHE A 1 84 ? -2.191 5.590 13.430 1.00 94.56 84 PHE A C 1
ATOM 586 O O . PHE A 1 84 ? -3.202 5.550 12.740 1.00 94.56 84 PHE A O 1
ATOM 593 N N . ALA A 1 85 ? -2.167 6.225 14.606 1.00 96.12 85 ALA A N 1
ATOM 594 C CA . ALA A 1 85 ? -3.337 6.918 15.142 1.00 96.12 85 ALA A CA 1
ATOM 595 C C . ALA A 1 85 ? -3.760 8.104 14.258 1.00 96.12 85 ALA A C 1
ATOM 597 O O . ALA A 1 85 ? -4.945 8.275 13.986 1.00 96.12 85 ALA A O 1
ATOM 598 N N . GLU A 1 86 ? -2.800 8.885 13.761 1.00 95.44 86 GLU A N 1
ATOM 599 C CA . GLU A 1 86 ? -3.066 9.983 12.823 1.00 95.44 86 GLU A CA 1
ATOM 600 C C . GLU A 1 86 ? -3.544 9.475 11.461 1.00 95.44 86 GLU A C 1
ATOM 602 O O . GLU A 1 86 ? -4.464 10.050 10.883 1.00 95.44 86 GLU A O 1
ATOM 607 N N . ILE A 1 87 ? -2.967 8.376 10.964 1.00 94.88 87 ILE A N 1
ATOM 608 C CA . ILE A 1 87 ? -3.412 7.723 9.728 1.00 94.88 87 ILE A CA 1
ATOM 609 C C . ILE A 1 87 ? -4.875 7.291 9.860 1.00 94.88 87 ILE A C 1
ATOM 611 O O . ILE A 1 87 ? -5.679 7.586 8.979 1.00 94.88 87 ILE A O 1
ATOM 615 N N . LEU A 1 88 ? -5.233 6.626 10.961 1.00 95.31 88 LEU A N 1
ATOM 616 C CA . LEU A 1 88 ? -6.606 6.189 11.226 1.00 95.31 88 LEU A CA 1
ATOM 617 C C . LEU A 1 88 ? -7.564 7.377 11.376 1.00 95.31 88 LEU A C 1
ATOM 619 O O . LEU A 1 88 ? -8.667 7.329 10.839 1.00 95.31 88 LEU A O 1
ATOM 623 N N . ALA A 1 89 ? -7.139 8.455 12.041 1.00 94.62 89 ALA A N 1
ATOM 624 C CA . ALA A 1 89 ? -7.937 9.674 12.156 1.00 94.62 89 ALA A CA 1
ATOM 625 C C . ALA A 1 89 ? -8.223 10.297 10.778 1.00 94.62 89 ALA A C 1
ATOM 627 O O . ALA A 1 89 ? -9.379 10.557 10.455 1.00 94.62 89 ALA A O 1
ATOM 628 N N . ARG A 1 90 ? -7.198 10.444 9.928 1.00 93.06 90 ARG A N 1
ATOM 629 C CA . ARG A 1 90 ? -7.339 10.968 8.556 1.00 93.06 90 ARG A CA 1
ATOM 630 C C . ARG A 1 90 ? -8.175 10.062 7.654 1.00 93.06 90 ARG A C 1
ATOM 632 O O . ARG A 1 90 ? -8.925 10.549 6.811 1.00 93.06 90 ARG A O 1
ATOM 639 N N . LEU A 1 91 ? -8.066 8.741 7.816 1.00 92.38 91 LEU A N 1
ATOM 640 C CA . LEU A 1 91 ? -8.958 7.802 7.134 1.00 92.38 91 LEU A CA 1
ATOM 641 C C . LEU A 1 91 ? -10.414 8.080 7.528 1.00 92.38 91 LEU A C 1
ATOM 643 O O . LEU A 1 91 ? -11.237 8.280 6.631 1.00 92.38 91 LEU A O 1
ATOM 647 N N . GLY A 1 92 ? -10.693 8.211 8.828 1.00 91.75 92 GLY A N 1
ATOM 648 C CA . GLY A 1 92 ? -12.025 8.532 9.348 1.00 91.75 92 GLY A CA 1
ATOM 649 C C . GLY A 1 92 ? -12.569 9.870 8.840 1.00 91.75 92 GLY A C 1
ATOM 650 O O . GLY A 1 92 ? -13.717 9.940 8.407 1.00 91.75 92 GLY A O 1
ATOM 651 N N . GLU A 1 93 ? -11.736 10.914 8.790 1.00 92.56 93 GLU A N 1
ATOM 652 C CA . GLU A 1 93 ? -12.083 12.217 8.190 1.00 92.56 93 GLU A CA 1
ATOM 653 C C . GLU A 1 93 ? -12.481 12.096 6.710 1.00 92.56 93 GLU A C 1
ATOM 655 O O . GLU A 1 93 ? -13.323 12.850 6.228 1.00 92.56 93 GLU A O 1
ATOM 660 N N . SER A 1 94 ? -11.921 11.116 5.995 1.00 89.88 94 SER A N 1
ATOM 661 C CA . SER A 1 94 ? -12.273 10.808 4.604 1.00 89.88 94 SER A CA 1
ATOM 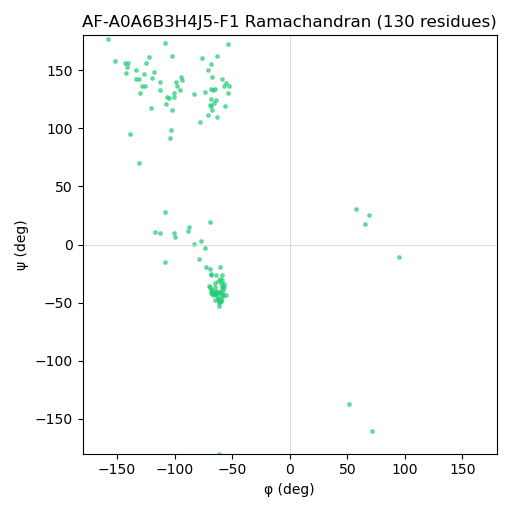662 C C . SER A 1 94 ? -13.432 9.811 4.446 1.00 89.88 94 SER A C 1
ATOM 664 O O . SER A 1 94 ? -13.647 9.296 3.348 1.00 89.88 94 SER A O 1
ATOM 666 N N . GLY A 1 95 ? -14.162 9.509 5.526 1.00 91.12 95 GLY A N 1
ATOM 667 C CA . GLY A 1 95 ? -15.287 8.568 5.519 1.00 91.12 95 GLY A CA 1
ATOM 668 C C . GLY A 1 95 ? -14.869 7.111 5.305 1.00 91.12 95 GLY A C 1
ATOM 669 O O . GLY A 1 95 ? -15.653 6.321 4.779 1.00 91.12 95 GLY A O 1
ATOM 670 N N . ARG A 1 96 ? -13.624 6.769 5.655 1.00 92.00 96 ARG A N 1
ATOM 671 C CA . ARG A 1 96 ? -13.050 5.427 5.520 1.00 92.00 96 ARG A CA 1
ATOM 672 C C . ARG A 1 96 ? -12.633 4.886 6.879 1.00 92.00 96 ARG A C 1
ATOM 674 O O . ARG A 1 96 ? -12.066 5.601 7.694 1.00 92.00 96 ARG A O 1
ATOM 681 N N . ASP A 1 97 ? -12.816 3.591 7.063 1.00 92.81 97 ASP A N 1
ATOM 682 C CA . ASP A 1 97 ? -12.418 2.848 8.250 1.00 92.81 97 ASP A CA 1
ATOM 683 C C . ASP A 1 97 ? -11.395 1.779 7.874 1.00 92.81 97 ASP A C 1
ATOM 685 O O . ASP A 1 97 ? -11.442 1.204 6.783 1.00 92.81 97 ASP A O 1
ATOM 689 N N . ALA A 1 98 ? -10.491 1.477 8.804 1.00 94.25 98 ALA A N 1
ATOM 690 C CA . ALA A 1 98 ? -9.615 0.317 8.717 1.00 94.25 98 ALA A CA 1
ATOM 691 C C . ALA A 1 98 ? -10.134 -0.787 9.643 1.00 94.25 98 ALA A C 1
ATOM 693 O O . ALA A 1 98 ? -10.159 -0.636 10.864 1.00 94.25 98 ALA A O 1
ATOM 694 N N . LEU A 1 99 ? -10.532 -1.914 9.062 1.00 95.31 99 LEU A N 1
ATOM 695 C CA . LEU A 1 99 ? -10.947 -3.109 9.785 1.00 95.31 99 LEU A CA 1
ATOM 696 C C . LEU A 1 99 ? -9.759 -4.062 9.904 1.00 95.31 99 LEU A C 1
ATOM 698 O O . LEU A 1 99 ? -9.076 -4.347 8.919 1.00 95.31 99 LEU A O 1
ATOM 702 N N . TYR A 1 100 ? -9.535 -4.575 11.109 1.00 96.31 100 TYR A N 1
ATOM 703 C CA . TYR A 1 100 ? -8.474 -5.528 11.412 1.00 96.31 100 TYR A CA 1
ATOM 704 C C . TYR A 1 100 ? -9.063 -6.921 11.625 1.00 96.31 100 TYR A C 1
ATOM 706 O O . TYR A 1 100 ? -9.953 -7.105 12.457 1.00 96.31 100 TYR A O 1
ATOM 714 N N . LEU A 1 101 ? -8.536 -7.904 10.902 1.00 97.75 101 LEU A N 1
ATOM 715 C CA . LEU A 1 101 ? -8.820 -9.317 11.110 1.00 97.75 101 LEU A CA 1
ATOM 716 C C . LEU A 1 101 ? -7.516 -10.043 11.432 1.00 97.75 101 LEU A C 1
ATOM 718 O O . LEU A 1 101 ? -6.624 -10.111 10.588 1.00 97.75 101 LEU A O 1
ATOM 722 N N . ASP A 1 102 ? -7.423 -10.613 12.630 1.00 97.25 102 ASP A N 1
ATOM 723 C CA . ASP A 1 102 ? -6.333 -11.525 12.973 1.00 97.25 102 ASP A CA 1
ATOM 724 C C . ASP A 1 102 ? -6.481 -12.819 12.165 1.00 97.25 102 ASP A C 1
ATOM 726 O O . ASP A 1 102 ? -7.536 -13.458 12.175 1.00 97.25 102 ASP A O 1
ATOM 730 N N . THR A 1 103 ? -5.427 -13.192 11.445 1.00 97.69 103 THR A N 1
ATOM 731 C CA . THR A 1 103 ? -5.377 -14.414 10.633 1.00 97.69 103 THR A CA 1
ATOM 732 C C . THR A 1 103 ? -4.301 -15.381 11.121 1.00 97.69 103 THR A C 1
ATOM 734 O O . THR A 1 103 ? -3.978 -16.346 10.428 1.00 97.69 103 THR A O 1
ATOM 737 N N . THR A 1 104 ? -3.717 -15.123 12.294 1.00 97.62 104 THR A N 1
ATOM 738 C CA . THR A 1 104 ? -2.598 -15.891 12.841 1.00 97.62 104 THR A CA 1
ATOM 739 C C . THR A 1 104 ? -3.038 -17.304 13.207 1.00 97.62 104 THR A C 1
ATOM 741 O O . THR A 1 104 ? -3.854 -17.512 14.104 1.00 97.62 104 THR A O 1
ATOM 744 N N . SER A 1 105 ? -2.473 -18.304 12.527 1.00 97.19 105 SER A N 1
ATOM 745 C CA . SER A 1 105 ? -2.687 -19.708 12.880 1.00 97.19 105 SER A CA 1
ATOM 746 C C . SER A 1 105 ? -1.880 -20.102 14.121 1.00 97.19 105 SER A C 1
ATOM 748 O O . SER A 1 105 ? -0.879 -19.470 14.463 1.00 97.19 105 SER A O 1
ATOM 750 N N . ALA A 1 106 ? -2.278 -21.192 14.782 1.00 97.19 106 ALA A N 1
ATOM 751 C CA . ALA A 1 106 ? -1.563 -21.711 15.950 1.00 97.19 106 ALA A CA 1
ATOM 752 C C . ALA A 1 106 ? -0.090 -22.060 15.642 1.00 97.19 106 ALA A C 1
ATOM 754 O O . ALA A 1 106 ? 0.792 -21.817 16.469 1.00 97.19 106 ALA A O 1
ATOM 755 N N . ASP A 1 107 ? 0.189 -22.571 14.439 1.00 97.38 107 ASP A N 1
ATOM 756 C CA . ASP A 1 107 ? 1.548 -22.923 14.014 1.00 97.38 107 ASP A CA 1
ATOM 757 C C . ASP A 1 107 ? 2.428 -21.672 13.878 1.00 97.38 107 ASP A C 1
ATOM 759 O O . ASP A 1 107 ? 3.556 -21.637 14.374 1.00 97.38 107 ASP A O 1
ATOM 763 N N . LEU A 1 108 ? 1.890 -20.601 13.282 1.00 97.12 108 LEU A N 1
ATOM 764 C CA . LEU A 1 108 ? 2.585 -19.316 13.165 1.00 97.12 108 LEU A CA 1
ATOM 765 C C . LEU A 1 108 ? 2.785 -18.654 14.530 1.00 97.12 108 LEU A C 1
ATOM 767 O O . LEU A 1 108 ? 3.881 -18.175 14.823 1.00 97.12 108 LEU A O 1
ATOM 771 N N . ALA A 1 109 ? 1.772 -18.705 15.396 1.00 97.00 109 ALA A N 1
ATOM 772 C CA . ALA A 1 109 ? 1.864 -18.191 16.758 1.00 97.00 109 ALA A CA 1
ATOM 773 C C . ALA A 1 109 ? 2.963 -18.903 17.565 1.00 97.00 109 ALA A C 1
ATOM 775 O O . ALA A 1 109 ? 3.736 -18.248 18.268 1.00 97.00 109 ALA A O 1
ATOM 776 N N . THR A 1 110 ? 3.093 -20.226 17.416 1.00 97.38 110 THR A N 1
ATOM 777 C CA . THR A 1 110 ? 4.191 -21.005 18.020 1.00 97.38 110 THR A CA 1
ATOM 778 C C . THR A 1 110 ? 5.557 -20.492 17.557 1.00 97.38 110 THR A C 1
ATOM 780 O O . THR A 1 110 ? 6.484 -20.371 18.360 1.00 97.38 110 THR A O 1
ATOM 783 N N . GLY A 1 111 ? 5.666 -20.116 16.280 1.00 97.31 111 GLY A N 1
ATOM 784 C CA . GLY A 1 111 ? 6.845 -19.475 15.694 1.00 97.31 111 GLY A CA 1
ATOM 785 C C . GLY A 1 111 ? 7.013 -17.985 16.019 1.00 97.31 111 GLY A C 1
ATOM 786 O O . GLY A 1 111 ? 7.952 -17.374 15.515 1.00 97.31 111 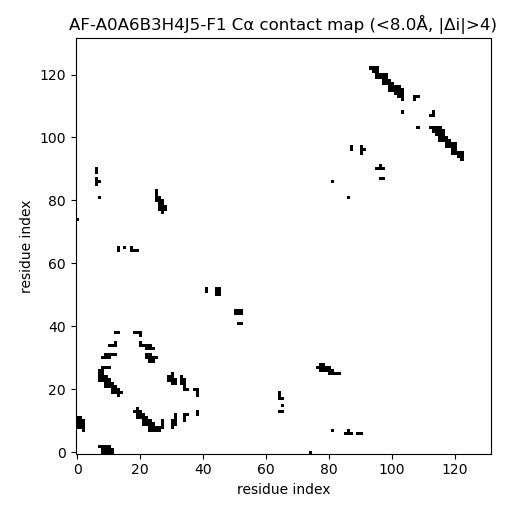GLY A O 1
ATOM 787 N N . ARG A 1 112 ? 6.140 -17.391 16.847 1.00 96.75 112 ARG A N 1
ATOM 788 C CA . ARG A 1 112 ? 6.084 -15.943 17.139 1.00 96.75 112 ARG A CA 1
ATOM 789 C C . ARG A 1 112 ? 5.896 -15.068 15.895 1.00 96.75 112 ARG A C 1
ATOM 791 O O . ARG A 1 112 ? 6.357 -13.929 15.856 1.00 96.75 112 ARG A O 1
ATOM 798 N N . LEU A 1 113 ? 5.206 -15.599 14.894 1.00 97.25 113 LEU A N 1
ATOM 799 C CA . LEU A 1 113 ? 4.780 -14.864 13.713 1.00 97.25 113 LEU A CA 1
ATOM 800 C C . LEU A 1 113 ? 3.330 -14.423 13.902 1.00 97.25 113 LEU A C 1
ATOM 802 O O . LEU A 1 113 ? 2.496 -15.203 14.355 1.00 97.25 113 LEU A O 1
ATOM 806 N N . ALA A 1 114 ? 3.048 -13.175 13.541 1.00 96.62 114 ALA A N 1
ATOM 807 C CA . ALA A 1 114 ? 1.703 -12.620 13.513 1.00 96.62 114 ALA A CA 1
ATOM 808 C C . ALA A 1 114 ? 1.313 -12.338 12.064 1.00 96.62 114 ALA A C 1
ATOM 810 O O . ALA A 1 114 ? 2.130 -11.858 11.275 1.00 96.62 114 ALA A O 1
ATOM 811 N N . THR A 1 115 ? 0.065 -12.624 11.718 1.00 97.44 115 THR A N 1
ATOM 812 C CA . THR A 1 115 ? -0.500 -12.296 10.408 1.00 97.44 115 THR A CA 1
ATOM 813 C C . THR A 1 115 ? -1.864 -11.671 10.597 1.00 97.44 115 THR A C 1
ATOM 815 O O . THR A 1 115 ? -2.632 -12.098 11.457 1.00 97.44 115 THR A O 1
ATOM 818 N N . ALA A 1 116 ? -2.177 -10.687 9.770 1.00 97.38 116 ALA A N 1
ATOM 819 C CA . ALA A 1 116 ? -3.477 -10.057 9.781 1.00 97.38 116 ALA A CA 1
ATOM 820 C C . ALA A 1 116 ? -3.902 -9.699 8.367 1.00 97.38 116 ALA A C 1
ATOM 822 O O . ALA A 1 116 ? -3.074 -9.469 7.481 1.00 97.38 116 ALA A O 1
ATOM 823 N N . ARG A 1 117 ? -5.212 -9.583 8.186 1.00 97.31 117 ARG A N 1
ATOM 824 C CA . ARG A 1 117 ? -5.812 -8.946 7.026 1.00 97.31 117 ARG A CA 1
ATOM 825 C C . ARG A 1 117 ? -6.381 -7.603 7.458 1.00 97.31 117 ARG A C 1
ATOM 827 O O . ARG A 1 117 ? -7.244 -7.542 8.330 1.00 97.31 117 ARG A O 1
ATOM 834 N N . VAL A 1 118 ? -5.898 -6.538 6.830 1.00 95.38 118 VAL A N 1
ATOM 835 C CA . VAL A 1 118 ? -6.445 -5.190 6.995 1.00 95.38 118 VAL A CA 1
ATOM 836 C C . VAL A 1 118 ? -7.336 -4.894 5.797 1.00 95.38 118 VAL A C 1
ATOM 838 O O . VAL A 1 118 ? -6.918 -5.065 4.652 1.00 95.38 118 VAL A O 1
ATOM 841 N N . LEU A 1 119 ? -8.576 -4.493 6.058 1.00 95.31 119 LEU A N 1
ATOM 842 C CA . LEU A 1 119 ? -9.533 -4.075 5.038 1.00 95.31 119 LEU A CA 1
ATOM 843 C C . LEU A 1 119 ? -9.800 -2.584 5.208 1.00 95.31 119 LEU A C 1
ATOM 845 O O . LEU A 1 119 ? -10.053 -2.133 6.320 1.00 95.31 119 LEU A O 1
ATOM 849 N N . LEU A 1 120 ? -9.767 -1.833 4.112 1.00 92.88 120 LEU A N 1
ATOM 850 C CA . LEU A 1 120 ? -10.175 -0.432 4.103 1.00 92.88 120 LEU A CA 1
ATOM 851 C C . LEU A 1 120 ? -11.583 -0.339 3.525 1.00 92.88 120 LEU A C 1
ATOM 853 O O . LEU A 1 120 ? -11.847 -0.907 2.462 1.00 92.88 120 LEU A O 1
ATOM 857 N N . THR A 1 121 ? -12.487 0.355 4.212 1.00 93.62 121 THR A N 1
ATOM 858 C CA . THR A 1 121 ? -13.794 0.662 3.630 1.00 93.62 121 THR A CA 1
ATOM 859 C C . THR A 1 121 ? -13.629 1.706 2.530 1.00 93.62 121 THR A C 1
ATOM 861 O O . THR A 1 121 ? -12.713 2.534 2.544 1.00 93.62 121 THR A O 1
ATOM 864 N N . VAL A 1 122 ? -14.511 1.641 1.539 1.00 87.00 122 VAL A N 1
ATOM 865 C CA . VAL A 1 122 ? -14.686 2.723 0.574 1.00 87.00 122 VAL A CA 1
ATOM 866 C C . VAL A 1 122 ? -15.809 3.622 1.081 1.00 87.00 122 VAL A C 1
ATOM 868 O O . VAL A 1 122 ? -16.785 3.098 1.631 1.00 87.00 122 VAL A O 1
ATOM 871 N N . PRO A 1 123 ? -15.694 4.951 0.928 1.00 79.25 123 PRO A N 1
ATOM 872 C CA . PRO A 1 123 ? -16.797 5.833 1.269 1.00 79.25 123 PRO A CA 1
ATOM 873 C C . PRO A 1 123 ? -18.008 5.438 0.419 1.00 79.25 123 PRO A C 1
ATOM 875 O O . PRO A 1 123 ? -17.860 5.054 -0.746 1.00 79.25 123 PRO A O 1
ATOM 878 N N . ALA A 1 124 ? -19.205 5.501 1.005 1.00 67.69 124 ALA A N 1
ATOM 879 C CA . ALA A 1 124 ? -20.428 5.261 0.253 1.00 67.69 124 ALA A CA 1
ATOM 880 C C . ALA A 1 124 ? -20.457 6.233 -0.935 1.00 67.69 124 ALA A C 1
ATOM 882 O O . ALA A 1 124 ? -20.403 7.448 -0.754 1.00 67.69 124 ALA A O 1
ATOM 883 N N . SER A 1 125 ? -20.475 5.694 -2.153 1.00 59.88 125 SER A N 1
ATOM 884 C CA . SER A 1 125 ? -20.702 6.510 -3.343 1.00 59.88 125 SER A CA 1
ATOM 885 C C . SER A 1 125 ? -22.151 6.994 -3.290 1.00 59.88 125 SER A C 1
ATOM 887 O O . SER A 1 125 ? -23.037 6.190 -3.005 1.00 59.88 125 SER A O 1
ATOM 889 N N . GLU A 1 126 ? -22.407 8.283 -3.536 1.00 55.41 126 GLU A N 1
ATOM 890 C CA . GLU A 1 126 ? -23.788 8.797 -3.615 1.00 55.41 126 GLU A CA 1
ATOM 891 C C . GLU A 1 126 ? -24.595 8.113 -4.738 1.00 55.41 126 GLU A C 1
ATOM 893 O O . GLU A 1 126 ? -25.817 8.050 -4.658 1.00 55.41 126 GLU A O 1
ATOM 898 N N . ASP A 1 127 ? -23.911 7.496 -5.708 1.00 52.03 127 ASP A N 1
ATOM 899 C CA . ASP A 1 127 ? -24.486 6.561 -6.671 1.00 52.03 127 ASP A CA 1
ATOM 900 C C . ASP A 1 127 ? -24.130 5.117 -6.289 1.00 52.03 127 ASP A C 1
ATOM 902 O O . ASP A 1 127 ? -23.035 4.614 -6.557 1.00 52.03 127 ASP A O 1
ATOM 906 N N . GLY A 1 128 ? -25.073 4.437 -5.638 1.00 40.22 128 GLY A N 1
ATOM 907 C CA . GLY A 1 128 ? -25.013 2.990 -5.447 1.00 40.22 128 GLY A CA 1
ATOM 908 C C . GLY A 1 128 ? -25.073 2.236 -6.788 1.00 40.22 128 GLY A C 1
ATOM 909 O O . GLY A 1 128 ? -25.529 2.783 -7.792 1.00 40.22 128 GLY A O 1
ATOM 910 N N . PRO A 1 129 ? -24.679 0.950 -6.824 1.00 46.59 129 PRO A N 1
ATOM 911 C CA . PRO A 1 129 ? -24.657 0.128 -8.040 1.00 46.59 129 PRO A CA 1
ATOM 912 C C . PRO A 1 129 ? -26.052 -0.235 -8.598 1.00 46.59 129 PRO A C 1
ATOM 914 O O . PRO A 1 129 ? -26.162 -1.170 -9.382 1.00 46.59 129 PRO A O 1
ATOM 917 N N . ASP A 1 130 ? -27.104 0.500 -8.231 1.00 48.19 130 ASP A N 1
ATOM 918 C CA . ASP A 1 130 ? -28.496 0.276 -8.651 1.00 48.19 130 ASP A CA 1
ATOM 919 C C . ASP A 1 130 ? -28.992 1.354 -9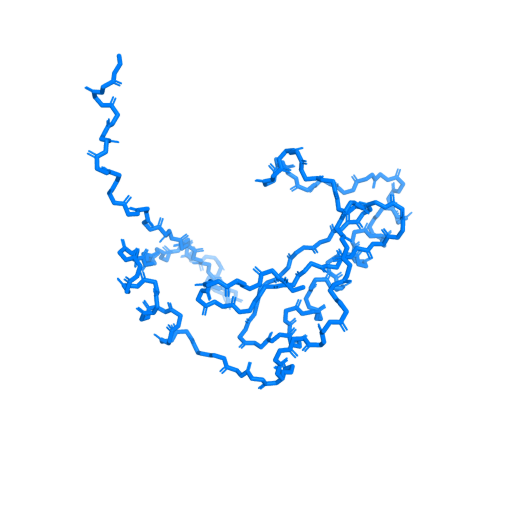.640 1.00 48.19 130 ASP A C 1
ATOM 921 O O . ASP A 1 130 ? -30.177 1.675 -9.726 1.00 48.19 130 ASP A O 1
ATOM 925 N N . ALA A 1 131 ? -28.063 1.938 -10.400 1.00 39.59 131 ALA A N 1
ATOM 926 C CA . ALA A 1 131 ? -28.352 2.850 -11.499 1.00 39.59 131 ALA A CA 1
ATOM 927 C C . ALA A 1 131 ? -27.577 2.441 -12.761 1.00 39.59 131 ALA A C 1
ATOM 929 O O . ALA A 1 131 ? -26.637 3.127 -13.164 1.00 39.59 131 ALA A O 1
ATOM 930 N N . ARG A 1 132 ? -27.963 1.315 -13.377 1.00 37.59 132 ARG A N 1
ATOM 931 C CA . ARG A 1 132 ? -27.943 1.073 -14.836 1.00 37.59 132 ARG A CA 1
ATOM 932 C C . ARG A 1 132 ? -28.547 -0.276 -15.200 1.00 37.59 132 ARG A C 1
ATOM 934 O O . ARG A 1 132 ? -28.117 -1.290 -14.617 1.00 37.59 132 ARG A O 1
#

Solvent-accessible surface area (backbone atoms only — not comparable to full-atom values): 8026 Å² total; per-residue (Å²): 119,65,26,82,94,53,64,52,33,27,23,67,34,71,52,96,87,58,55,61,26,70,25,64,31,53,20,45,49,55,3,42,53,46,6,46,50,50,40,48,47,46,51,51,49,20,68,75,66,77,42,81,69,86,81,71,80,70,93,58,83,84,69,56,72,81,74,62,75,80,70,90,65,81,72,78,68,48,79,56,66,61,48,73,69,55,30,51,51,47,33,47,77,64,57,21,50,80,47,81,40,84,64,54,47,73,71,40,47,74,71,73,44,83,46,67,49,77,44,73,51,74,52,84,57,97,72,59,97,86,79,127

Radius of gyration: 18.23 Å; Cα contacts (8 Å, |Δi|>4): 159; chains: 1; bounding box: 48×44×36 Å

Mean predicted aligned error: 7.37 Å

Secondary structure (DSSP, 8-state):
---TT-SS-EEEEE-TTS-EEEEE-SBHHHHHHHHHHHHHHHHHHHHHHTS-----S-SSTT--GGG-PPPSS--S-TT-B--HHHHHHHHHHTT--EEEEE---HHHHHTT---EEEEEPPPPPSS-S---

Sequence (132 aa):
DLTGDGPAPVVLAREPGGRWAVAADLTRREAACAALRDLLGDAQLADGTGREPDAGDPFVTDLAPAALTVAAERGGPLDAATTFAEILARLGESGRDALYLDTTSADLATGRLATARVLLTVPASEDGPDAR

Foldseek 3Di:
DPCPLAQWAKDKDDDPVQDIFIATDQFQLVRVVVRVCVSVVQVVVCVVPVDGDCPDDDPDPPDRVNPDDDDPDDDDDRPNGDDPVSNQVSCVVQQKHKDKAWPDDPVCVVVVHTDIDIDIDDHDDPDDPPDD

pLDDT: mean 86.28, std 13.37, range [37.59, 97.75]

Nearest PDB structures (foldseek):
  6zuo-assembly1_H  TM=2.374E-01  e=6.866E+00  Homo sapiens